Protein AF-A0A8B6HPI0-F1 (afdb_monomer)

Radius of gyration: 40.2 Å; Cα contacts (8 Å, |Δi|>4): 34; chains: 1; bounding box: 107×44×69 Å

Foldseek 3Di:
DDDDDDDDDDDDDDDDDDDPPPPPDDVDDPVPPPDPDPPDDDDPDDPPDVVVVVDPPPDVQVPHDDDDCVRDPQNVLVVCCVVNVSHDDDDLVPDPDRDDPLRVVLVVCLVPDVVSVVPVVVSVVVVVVVVVVVVD

Solvent-accessible surface area (backbone atoms only — not comparable to full-atom values): 9598 Å² total; per-residue (Å²): 134,82,90,77,88,82,89,84,82,88,78,89,82,90,80,89,78,86,76,90,76,82,74,88,73,70,101,61,65,80,87,68,80,77,84,85,76,89,85,80,69,84,74,87,71,59,96,84,45,72,67,72,80,70,56,88,74,71,57,95,61,70,94,61,74,85,75,52,71,90,75,40,90,55,42,71,30,59,71,37,49,93,79,34,70,66,43,75,79,80,52,61,87,77,40,98,63,78,73,55,71,70,56,54,53,54,49,55,47,35,75,72,36,67,68,50,52,72,41,56,76,56,54,55,55,58,53,50,58,59,56,60,66,75,75,115

Sequence (136 aa):
MKKNSSTEQEDNQDQNDSDDDSDHFSEVDESETHVGNTDTLLDHIPDDNPLCDTGLTFAPGEGQRPISLYSDPDAEYLSFPTIFCGQRRPDNKDRSVSVHYTDIVKWELRSMDRRVAQSVPNIFFQVKENSVKKHK

Mean predicted aligned error: 20.57 Å

Nearest PDB structures (foldseek):
  8iai-assembly1_7  TM=1.414E-01  e=6.567E+00  Sus scrofa

Organism: Mytilus galloprovincialis (NCBI:txid29158)

Structure (mmCIF, N/CA/C/O backbone):
data_AF-A0A8B6HPI0-F1
#
_entry.id   AF-A0A8B6HPI0-F1
#
loop_
_atom_site.group_PDB
_atom_site.id
_atom_site.type_symbol
_atom_site.label_atom_id
_atom_site.label_alt_id
_atom_site.label_comp_id
_atom_site.label_asym_id
_atom_site.label_entity_id
_atom_site.label_seq_id
_atom_site.pdbx_PDB_ins_code
_atom_site.Cartn_x
_atom_site.Cartn_y
_atom_site.Cartn_z
_atom_site.occupancy
_atom_site.B_iso_or_equiv
_atom_site.auth_seq_id
_atom_site.auth_comp_id
_atom_site.auth_asym_id
_atom_site.auth_atom_id
_atom_site.pdbx_PDB_model_num
ATOM 1 N N . MET A 1 1 ? -80.658 29.734 -28.394 1.00 36.62 1 MET A N 1
ATOM 2 C CA . MET A 1 1 ? -81.772 30.101 -27.494 1.00 36.62 1 MET A CA 1
ATOM 3 C C . MET A 1 1 ? -81.613 29.332 -26.199 1.00 36.62 1 MET A C 1
ATOM 5 O O . MET A 1 1 ? -81.469 28.126 -26.283 1.00 36.62 1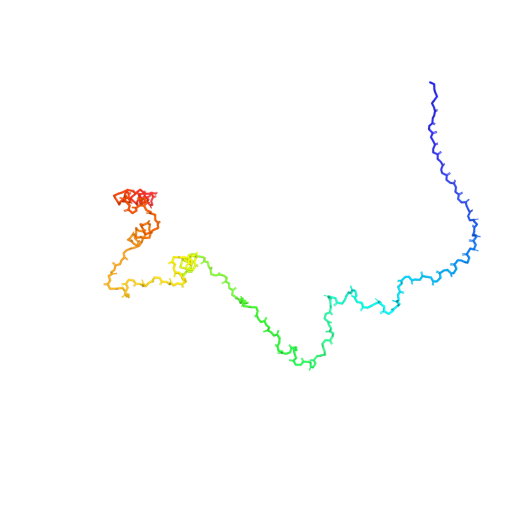 MET A O 1
ATOM 9 N N . LYS A 1 2 ? -81.712 30.062 -25.078 1.00 41.16 2 LYS A N 1
ATOM 10 C CA . LYS A 1 2 ? -82.107 29.625 -23.724 1.00 41.16 2 LYS A CA 1
ATOM 11 C C . LYS A 1 2 ? -81.111 28.705 -22.984 1.00 41.16 2 LYS A C 1
ATOM 13 O O . LYS A 1 2 ? -80.868 27.598 -23.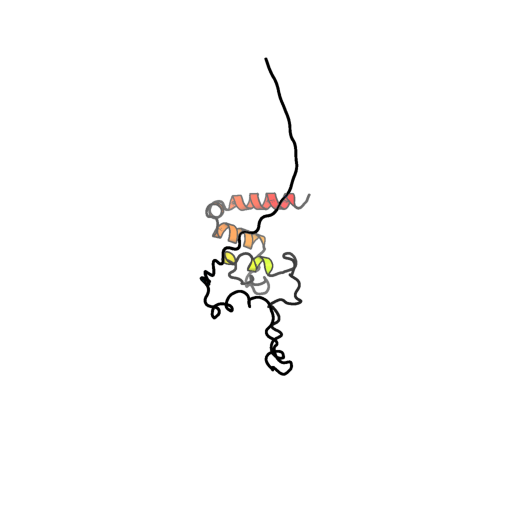427 1.00 41.16 2 LYS A O 1
ATOM 18 N N . LYS A 1 3 ? -80.365 29.234 -21.997 1.00 35.19 3 LYS A N 1
ATOM 19 C CA . LYS A 1 3 ? -80.766 29.575 -20.598 1.00 35.19 3 LYS A CA 1
ATOM 20 C C . LYS A 1 3 ? -80.954 28.281 -19.780 1.00 35.19 3 LYS A C 1
ATOM 22 O O . LYS A 1 3 ? -81.619 27.403 -20.298 1.00 35.19 3 LYS A O 1
ATOM 27 N N . ASN A 1 4 ? -80.519 28.053 -18.540 1.00 34.31 4 ASN A N 1
ATOM 28 C CA . ASN A 1 4 ? -79.965 28.796 -17.393 1.00 34.31 4 ASN A CA 1
ATOM 29 C C . ASN A 1 4 ? -79.681 27.701 -16.321 1.00 34.31 4 ASN A C 1
ATOM 31 O O . ASN A 1 4 ? -80.357 26.680 -16.353 1.00 34.31 4 ASN A O 1
ATOM 35 N N . SER A 1 5 ? -78.607 27.740 -15.528 1.00 37.78 5 SER A N 1
ATOM 36 C CA . SER A 1 5 ? -78.454 28.424 -14.223 1.00 37.78 5 SER A CA 1
ATOM 37 C C . SER A 1 5 ? -79.354 27.930 -13.080 1.00 37.78 5 SER A C 1
ATOM 39 O O . SER A 1 5 ? -80.570 27.882 -13.242 1.00 37.78 5 SER A O 1
ATOM 41 N N . SER A 1 6 ? -78.694 27.798 -11.920 1.00 44.50 6 SER A N 1
ATOM 42 C CA . SER A 1 6 ? -79.178 27.915 -10.530 1.00 44.50 6 SER A CA 1
ATOM 43 C C . SER A 1 6 ? -79.580 26.601 -9.851 1.00 44.50 6 SER A C 1
ATOM 45 O O . SER A 1 6 ? -80.389 25.863 -10.396 1.00 44.50 6 SER A O 1
ATOM 47 N N . THR A 1 7 ? -78.888 26.144 -8.797 1.00 36.66 7 THR A N 1
ATOM 48 C CA . THR A 1 7 ? -78.694 26.707 -7.430 1.00 36.66 7 THR A CA 1
ATOM 49 C C . THR A 1 7 ? -79.965 26.607 -6.588 1.00 36.66 7 THR A C 1
ATOM 51 O O . THR A 1 7 ? -81.039 26.892 -7.101 1.00 36.66 7 THR A O 1
ATOM 54 N N . GLU A 1 8 ? -79.741 26.306 -5.300 1.00 38.50 8 GLU A N 1
ATOM 55 C CA . GLU A 1 8 ? -80.587 26.476 -4.097 1.00 38.50 8 GLU A CA 1
ATOM 56 C C . GLU A 1 8 ? -80.985 25.118 -3.491 1.00 38.50 8 GLU A C 1
ATOM 58 O O . GLU A 1 8 ? -81.570 24.278 -4.164 1.00 38.50 8 GLU A O 1
ATOM 63 N N . GLN A 1 9 ? -80.351 24.709 -2.384 1.00 37.91 9 GLN A N 1
ATOM 64 C CA . GLN A 1 9 ? -80.503 25.164 -0.984 1.00 37.91 9 GLN A CA 1
ATOM 65 C C . GLN A 1 9 ? -81.737 24.564 -0.307 1.00 37.91 9 GLN A C 1
ATOM 67 O O . GLN A 1 9 ? -82.823 24.627 -0.867 1.00 37.91 9 GLN A O 1
ATOM 72 N N . GLU A 1 10 ? -81.500 24.105 0.932 1.00 37.38 10 GLU A N 1
ATOM 73 C CA . GLU A 1 10 ? -82.477 23.983 2.027 1.00 37.38 10 GLU A CA 1
ATOM 74 C C . GLU A 1 10 ? -83.528 22.868 1.864 1.00 37.38 10 GLU A C 1
ATOM 76 O O . GLU A 1 10 ? -84.021 22.587 0.784 1.00 37.38 10 GLU A O 1
ATOM 81 N N . ASP A 1 11 ? -83.980 22.157 2.886 1.00 34.38 11 ASP A N 1
ATOM 82 C CA . ASP A 1 11 ? -83.612 21.986 4.288 1.00 34.38 11 ASP A CA 1
ATOM 83 C C . ASP A 1 11 ? -84.530 20.846 4.782 1.00 34.38 11 ASP A C 1
ATOM 85 O O . ASP A 1 11 ? -85.624 20.673 4.250 1.00 34.38 11 ASP A O 1
ATOM 89 N N . ASN A 1 12 ? -84.110 20.138 5.831 1.00 38.06 12 ASN A N 1
ATOM 90 C CA . ASN A 1 12 ? -84.973 19.634 6.911 1.00 38.06 12 ASN A CA 1
ATOM 91 C C . ASN A 1 12 ? -86.224 18.782 6.577 1.00 38.06 12 ASN A C 1
ATOM 93 O O . ASN A 1 12 ? -87.242 19.290 6.124 1.00 38.06 12 ASN A O 1
ATOM 97 N N . GLN A 1 13 ? -86.257 17.520 7.021 1.00 40.25 13 GLN A N 1
ATOM 98 C CA . GLN A 1 13 ? -86.667 17.148 8.393 1.00 40.25 13 GLN A CA 1
ATOM 99 C C . GLN A 1 13 ? -86.978 15.6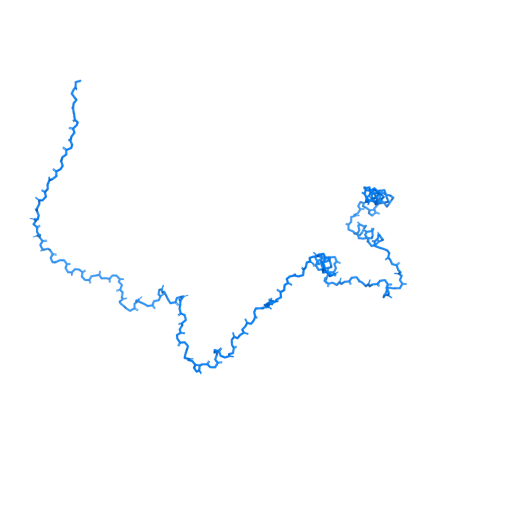44 8.506 1.00 40.25 13 GLN A C 1
ATOM 101 O O . GLN A 1 13 ? -87.782 15.106 7.751 1.00 40.25 13 GLN A O 1
ATOM 106 N N . ASP A 1 14 ? 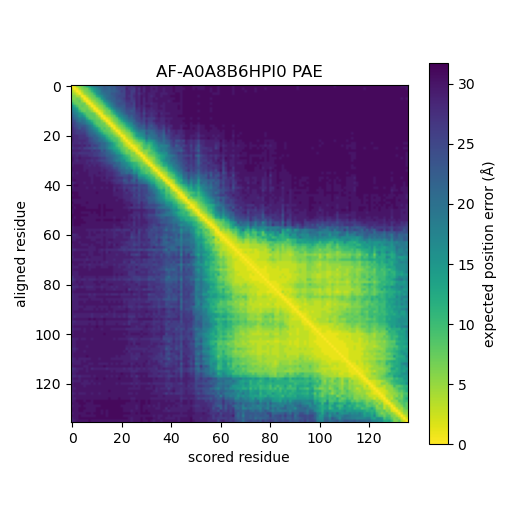-86.310 15.027 9.486 1.00 47.00 14 ASP A N 1
ATOM 107 C CA . ASP A 1 14 ? -86.637 13.824 10.265 1.00 47.00 14 ASP A CA 1
ATOM 108 C C . ASP A 1 14 ? -87.904 13.043 9.911 1.00 47.00 14 ASP A C 1
ATOM 110 O O . ASP A 1 14 ? -89.000 13.567 10.100 1.00 47.00 14 ASP A O 1
ATOM 114 N N . GLN A 1 15 ? -87.744 11.735 9.658 1.00 47.66 15 GLN A N 1
ATOM 115 C CA . GLN A 1 15 ? -88.494 10.694 10.376 1.00 47.66 15 GLN A CA 1
ATOM 116 C C . GLN A 1 15 ? -87.600 9.464 10.596 1.00 47.66 15 GLN A C 1
ATOM 118 O O . GLN A 1 15 ? -87.117 8.851 9.648 1.00 47.66 15 GLN A O 1
ATOM 123 N N . ASN A 1 16 ? -87.378 9.146 11.874 1.00 47.00 16 ASN A N 1
ATOM 124 C CA . ASN A 1 16 ? -86.820 7.884 12.346 1.00 47.00 16 ASN A CA 1
ATOM 125 C C . ASN A 1 16 ? -87.757 6.737 11.952 1.00 47.00 16 ASN A C 1
ATOM 127 O O . ASN A 1 16 ? -88.866 6.673 12.484 1.00 47.00 16 ASN A O 1
ATOM 131 N N . ASP A 1 17 ? -87.283 5.823 11.111 1.00 47.88 17 ASP A N 1
ATOM 132 C CA . ASP A 1 17 ? -87.771 4.447 11.109 1.00 47.88 17 ASP A CA 1
ATOM 133 C C . ASP A 1 17 ? -86.759 3.608 11.890 1.00 47.88 17 ASP A C 1
ATOM 135 O O . ASP A 1 17 ? -85.572 3.525 11.573 1.00 47.88 17 ASP A O 1
ATOM 139 N N . SER A 1 18 ? -87.242 3.098 13.013 1.00 56.91 18 SER A N 1
ATOM 140 C CA . SER A 1 18 ? -86.560 2.171 13.893 1.00 56.91 18 SER A CA 1
ATOM 141 C C . SER A 1 18 ? -86.596 0.779 13.270 1.00 56.91 18 SER A C 1
ATOM 143 O O . SER A 1 18 ? -87.581 0.065 13.455 1.00 56.91 18 SER A O 1
ATOM 145 N N . ASP A 1 19 ? -85.521 0.405 12.585 1.00 51.94 19 ASP A N 1
ATOM 146 C CA . ASP A 1 19 ? -85.264 -0.980 12.203 1.00 51.94 19 ASP A CA 1
ATOM 147 C C . ASP A 1 19 ? -84.286 -1.599 13.210 1.00 51.94 19 ASP A C 1
ATOM 149 O O . ASP A 1 19 ? -83.096 -1.281 13.271 1.00 51.94 19 ASP A O 1
ATOM 153 N N . ASP A 1 20 ? -84.860 -2.441 14.067 1.00 60.88 20 ASP A N 1
ATOM 154 C CA . ASP A 1 20 ? -84.192 -3.360 14.984 1.00 60.88 20 ASP A CA 1
ATOM 155 C C . ASP A 1 20 ? -83.532 -4.481 14.169 1.00 60.88 20 ASP A C 1
ATOM 157 O O . ASP A 1 20 ? -84.063 -5.583 14.056 1.00 60.88 20 ASP A O 1
ATOM 161 N N . ASP A 1 21 ? -82.392 -4.171 13.549 1.00 56.00 21 ASP A N 1
ATOM 162 C CA . ASP A 1 21 ? -81.535 -5.152 12.879 1.00 56.00 21 ASP A CA 1
ATOM 163 C C . ASP A 1 21 ? -80.441 -5.589 13.862 1.00 56.00 21 ASP A C 1
ATOM 165 O O . ASP A 1 21 ? -79.297 -5.122 13.857 1.00 56.00 21 ASP A O 1
ATOM 169 N N . SER A 1 22 ? -80.824 -6.464 14.794 1.00 62.47 22 SER A N 1
ATOM 170 C CA . SER A 1 22 ? -79.906 -7.091 15.743 1.00 62.47 22 SER A CA 1
ATOM 171 C C . SER A 1 22 ? -79.107 -8.220 15.080 1.00 62.47 22 SER A C 1
ATOM 173 O O . SER A 1 22 ? -79.158 -9.372 15.517 1.00 62.47 22 SER A O 1
ATOM 175 N N . ASP A 1 23 ? -78.329 -7.903 14.051 1.00 63.47 23 ASP A N 1
ATOM 176 C CA . ASP A 1 23 ? -77.327 -8.825 13.526 1.00 63.47 23 ASP A CA 1
ATOM 177 C C . ASP A 1 23 ? -76.046 -8.673 14.353 1.00 63.47 23 ASP A C 1
ATOM 179 O O . ASP A 1 23 ? -75.093 -7.978 14.000 1.00 63.47 23 ASP A O 1
ATOM 183 N N . HIS A 1 24 ? -76.043 -9.341 15.512 1.00 64.81 24 HIS A N 1
ATOM 184 C CA . HIS A 1 24 ? -74.876 -9.566 16.371 1.00 64.81 24 HIS A CA 1
ATOM 185 C C . HIS A 1 24 ? -73.892 -10.537 15.692 1.00 64.81 24 HIS A C 1
ATOM 187 O O . HIS A 1 24 ? -73.606 -11.629 16.181 1.00 64.81 24 HIS A O 1
ATOM 193 N N . PHE A 1 25 ? -73.409 -10.153 14.514 1.00 63.31 25 PHE A N 1
ATOM 194 C CA . PHE A 1 25 ? -72.348 -10.829 13.789 1.00 63.31 25 PHE A CA 1
ATOM 195 C C . PHE A 1 25 ? -71.109 -9.935 13.812 1.00 63.31 25 PHE A C 1
ATOM 197 O O . PHE A 1 25 ? -70.930 -9.066 12.960 1.00 63.31 25 PHE A O 1
ATOM 204 N N . SER A 1 26 ? -70.245 -10.129 14.807 1.00 62.34 26 SER A N 1
ATOM 205 C CA . SER A 1 26 ? -68.866 -9.649 14.742 1.00 62.34 26 SER A CA 1
ATOM 206 C C . SER A 1 26 ? -67.989 -10.792 14.241 1.00 62.34 26 SER A C 1
ATOM 208 O O . SER A 1 26 ? -67.892 -11.828 14.890 1.00 62.34 26 SER A O 1
ATOM 210 N N . GLU A 1 27 ? -67.319 -10.599 13.103 1.00 64.56 27 GLU A N 1
ATOM 211 C CA . GLU A 1 27 ? -66.369 -11.547 12.480 1.00 64.56 27 GLU A CA 1
ATOM 212 C C . GLU A 1 27 ? -65.114 -11.820 13.346 1.00 64.56 27 GLU A C 1
ATOM 214 O O . GLU A 1 27 ? -64.170 -12.475 12.918 1.00 64.56 27 GLU A O 1
ATOM 219 N N . VAL A 1 28 ? -65.086 -11.323 14.580 1.00 63.97 28 VAL A N 1
ATOM 220 C CA . VAL A 1 28 ? -63.916 -11.288 15.451 1.00 63.97 28 VAL A CA 1
ATOM 221 C C . VAL A 1 28 ? -64.269 -11.994 16.753 1.00 63.97 28 VAL A C 1
ATOM 223 O O . VAL A 1 28 ? -65.176 -11.559 17.463 1.00 63.97 28 VAL A O 1
ATOM 226 N N . ASP A 1 29 ? -63.569 -13.085 17.056 1.00 62.75 29 ASP A N 1
ATOM 227 C CA . ASP A 1 29 ? -63.612 -13.684 18.387 1.00 62.75 29 ASP A CA 1
ATOM 228 C C . ASP A 1 29 ? -62.916 -12.724 19.362 1.00 62.75 29 ASP A C 1
ATOM 230 O O . ASP A 1 29 ? -61.784 -12.297 19.126 1.00 62.75 29 ASP A O 1
ATOM 234 N N . GLU A 1 30 ? -63.574 -12.356 20.463 1.00 59.06 30 GLU A N 1
ATOM 235 C CA . GLU A 1 30 ? -63.030 -11.403 21.444 1.00 59.06 30 GLU A CA 1
ATOM 236 C C . GLU A 1 30 ? -61.721 -11.911 22.082 1.00 59.06 30 GLU A C 1
ATOM 238 O O . GLU A 1 30 ? -60.947 -11.125 22.635 1.00 59.06 30 GLU A O 1
ATOM 243 N N . SER A 1 31 ? -61.429 -13.212 21.948 1.00 58.59 31 SER A N 1
ATOM 244 C CA . SER A 1 31 ? -60.166 -13.830 22.362 1.00 58.59 31 SER A CA 1
ATOM 245 C C . SER A 1 31 ? -58.958 -13.455 21.481 1.00 58.59 31 SER A C 1
ATOM 247 O O . SER A 1 31 ? -57.820 -13.557 21.941 1.00 58.59 31 SER A O 1
ATOM 249 N N . GLU A 1 32 ? -59.175 -12.943 20.262 1.00 56.75 32 GLU A N 1
ATOM 250 C CA . GLU A 1 32 ? -58.112 -12.491 19.347 1.00 56.75 32 GLU A CA 1
ATOM 251 C C . GLU A 1 32 ? -57.730 -11.010 19.525 1.00 56.75 32 GLU A C 1
ATOM 253 O O . GLU A 1 32 ? -56.936 -10.457 18.762 1.00 56.75 32 GLU A O 1
ATOM 258 N N . THR A 1 33 ? -58.217 -10.341 20.573 1.00 57.28 33 THR A N 1
ATOM 259 C CA . THR A 1 33 ? -57.893 -8.927 20.848 1.00 57.28 33 THR A CA 1
ATOM 260 C C . THR A 1 33 ? -56.487 -8.681 21.414 1.00 57.28 33 THR A C 1
ATOM 262 O O . THR A 1 33 ? -56.208 -7.590 21.918 1.00 57.28 33 THR A O 1
ATOM 265 N N . HIS A 1 34 ? -55.550 -9.632 21.320 1.00 58.47 34 HIS A N 1
ATOM 266 C CA . HIS A 1 34 ? -54.231 -9.429 21.923 1.00 58.47 34 HIS A CA 1
ATOM 267 C C . HIS A 1 34 ? -53.036 -10.053 21.200 1.00 58.47 34 HIS A C 1
ATOM 269 O O . HIS A 1 34 ? -52.246 -10.770 21.807 1.00 58.47 34 HIS A O 1
ATOM 275 N N . VAL A 1 35 ? -52.842 -9.752 19.913 1.00 59.84 35 VAL A N 1
ATOM 276 C CA . VAL A 1 35 ? -51.560 -10.091 19.251 1.00 59.84 35 VAL A CA 1
ATOM 277 C C . VAL A 1 35 ? -51.048 -8.991 18.308 1.00 59.84 35 VAL A C 1
ATOM 279 O O . VAL A 1 35 ? -50.255 -9.247 17.408 1.00 59.84 35 VAL A O 1
ATOM 282 N N . GLY A 1 36 ? -51.511 -7.749 18.475 1.00 56.75 36 GLY A N 1
ATOM 283 C CA . GLY A 1 36 ? -51.379 -6.738 17.419 1.00 56.75 36 GLY A CA 1
ATOM 284 C C . GLY A 1 36 ? -50.407 -5.577 17.628 1.00 56.75 36 GLY A C 1
ATOM 285 O O . GLY A 1 36 ? -50.112 -4.904 16.644 1.00 56.75 36 GLY A O 1
ATOM 286 N N . ASN A 1 37 ? -49.951 -5.260 18.850 1.00 57.47 37 ASN A N 1
ATOM 287 C CA . ASN A 1 37 ? -49.180 -4.019 19.061 1.00 57.47 37 ASN A CA 1
ATOM 288 C C . ASN A 1 37 ? -48.290 -3.940 20.319 1.00 57.47 37 ASN A C 1
ATOM 290 O O . ASN A 1 37 ? -47.989 -2.839 20.776 1.00 57.47 37 ASN A O 1
ATOM 294 N N . THR A 1 38 ? -47.788 -5.050 20.858 1.00 52.34 38 TH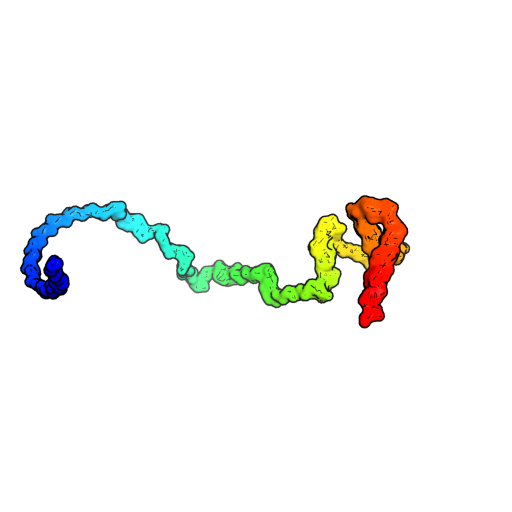R A N 1
ATOM 295 C CA . THR A 1 38 ? -46.812 -5.009 21.968 1.00 52.34 38 THR A CA 1
ATOM 296 C C . THR A 1 38 ? -45.365 -4.846 21.485 1.00 52.34 38 THR A C 1
ATOM 298 O O . THR A 1 38 ? -44.458 -5.410 22.086 1.00 52.34 38 THR A O 1
ATOM 301 N N . ASP A 1 39 ? -45.118 -4.124 20.388 1.00 58.16 39 ASP A N 1
ATOM 302 C CA . ASP A 1 39 ? -43.769 -4.055 19.793 1.00 58.16 39 ASP A CA 1
ATOM 303 C C . ASP A 1 39 ? -42.966 -2.810 20.208 1.00 58.16 39 ASP A C 1
ATOM 305 O O . ASP A 1 39 ? -41.838 -2.614 19.766 1.00 58.16 39 ASP A O 1
ATOM 309 N N . THR A 1 40 ? -43.501 -1.943 21.078 1.00 61.03 40 THR A N 1
ATOM 310 C CA . THR A 1 40 ? -42.766 -0.736 21.498 1.00 61.03 40 THR A CA 1
ATOM 311 C C . THR A 1 40 ? -43.098 -0.232 22.898 1.00 61.03 40 THR A C 1
ATOM 313 O O . THR A 1 40 ? -43.404 0.946 23.023 1.00 61.03 40 THR A O 1
ATOM 316 N N . LEU A 1 41 ? -43.035 -1.027 23.964 1.00 56.88 41 LEU A N 1
ATOM 317 C CA . LEU A 1 41 ? -42.891 -0.450 25.311 1.00 56.88 41 LEU A CA 1
ATOM 318 C C . LEU A 1 41 ? -42.419 -1.526 26.282 1.00 56.88 41 LEU A C 1
ATOM 320 O O . LEU A 1 41 ? -43.162 -2.445 26.595 1.00 56.88 41 LEU A O 1
ATOM 324 N N . LEU A 1 42 ? -41.159 -1.379 26.697 1.00 59.56 42 LEU A N 1
ATOM 325 C CA . LEU A 1 42 ? -40.586 -1.822 27.967 1.00 59.56 42 LEU A CA 1
ATOM 326 C C . LEU A 1 42 ? -41.622 -2.479 28.888 1.00 59.56 42 LEU A C 1
ATOM 328 O O . LEU A 1 42 ? -42.347 -1.775 29.595 1.00 59.56 42 LEU A O 1
ATOM 332 N N . ASP A 1 43 ? -41.661 -3.814 28.901 1.00 55.47 43 ASP A N 1
ATOM 333 C CA . ASP A 1 43 ? -42.264 -4.529 30.020 1.00 55.47 43 ASP A CA 1
ATOM 334 C C . ASP A 1 43 ? -41.665 -3.940 31.298 1.00 55.47 43 ASP A C 1
ATOM 336 O O . ASP A 1 43 ? -40.457 -3.702 31.372 1.00 55.47 43 ASP A O 1
ATOM 340 N N . HIS A 1 44 ? -42.514 -3.638 32.276 1.00 59.38 44 HIS A N 1
ATOM 341 C CA . HIS A 1 44 ? -42.100 -3.131 33.576 1.00 59.38 44 HIS A CA 1
ATOM 342 C C . HIS A 1 44 ? -41.210 -4.174 34.261 1.00 59.38 44 HIS A C 1
ATOM 344 O O . HIS A 1 44 ? -41.685 -5.030 35.006 1.00 59.38 44 HIS A O 1
ATOM 350 N N . ILE A 1 45 ? -39.911 -4.118 33.975 1.00 59.84 45 ILE A N 1
ATOM 351 C CA . ILE A 1 45 ? -38.893 -4.907 34.649 1.00 59.84 45 ILE A CA 1
ATOM 352 C C . ILE A 1 45 ? -38.878 -4.406 36.098 1.00 59.84 45 ILE A C 1
ATOM 354 O O . ILE A 1 45 ? -38.644 -3.216 36.309 1.00 59.84 45 ILE A O 1
ATOM 358 N N . PRO A 1 46 ? -39.159 -5.263 37.094 1.00 61.66 46 PRO A N 1
ATOM 359 C CA . PRO A 1 46 ? -39.069 -4.876 38.494 1.00 61.66 46 PRO A CA 1
ATOM 360 C C . PRO A 1 46 ? -37.669 -4.332 38.798 1.00 61.66 46 PRO A C 1
ATOM 362 O O . PRO A 1 46 ? -36.685 -4.918 38.340 1.00 61.66 46 PRO A O 1
ATOM 365 N N . ASP A 1 47 ? -37.582 -3.265 39.597 1.00 57.84 47 ASP A N 1
ATOM 366 C CA . ASP A 1 47 ? -36.318 -2.611 39.987 1.00 57.84 47 ASP A CA 1
ATOM 367 C C . ASP A 1 47 ? -35.303 -3.580 40.641 1.00 57.84 47 ASP A C 1
ATOM 369 O O . ASP A 1 47 ? -34.107 -3.307 40.664 1.00 57.84 47 ASP A O 1
ATOM 373 N N . ASP A 1 48 ? -35.762 -4.748 41.107 1.00 58.81 48 ASP A N 1
ATOM 374 C CA . ASP A 1 48 ? -34.955 -5.797 41.743 1.00 58.81 48 ASP A CA 1
ATOM 375 C C . ASP A 1 48 ? -34.472 -6.898 40.773 1.00 58.81 48 ASP A C 1
ATOM 377 O O . ASP A 1 48 ? -33.969 -7.940 41.205 1.00 58.81 48 ASP A O 1
ATOM 381 N N . ASN A 1 49 ? -34.645 -6.731 39.456 1.00 54.75 49 ASN A N 1
ATOM 382 C CA . ASN A 1 49 ? -34.191 -7.723 38.484 1.00 54.75 49 ASN A CA 1
ATOM 383 C C . ASN A 1 49 ? -32.666 -7.611 38.254 1.00 54.75 49 ASN A C 1
ATOM 385 O O . ASN A 1 49 ? -32.218 -6.637 37.642 1.00 54.75 49 ASN A O 1
ATOM 389 N N . PRO A 1 50 ? -31.848 -8.624 38.610 1.00 54.69 50 PRO A N 1
ATOM 390 C CA . PRO A 1 50 ? -30.390 -8.599 38.413 1.00 54.69 50 PRO A CA 1
ATOM 391 C C . PRO A 1 50 ? -29.961 -8.572 36.932 1.00 54.69 50 PRO A C 1
ATOM 393 O O . PRO A 1 50 ? -28.773 -8.452 36.627 1.00 54.69 50 PRO A O 1
ATOM 396 N N . LEU A 1 51 ? -30.910 -8.674 35.993 1.00 52.66 51 LEU A N 1
ATOM 397 C CA . LEU A 1 51 ? -30.673 -8.463 34.564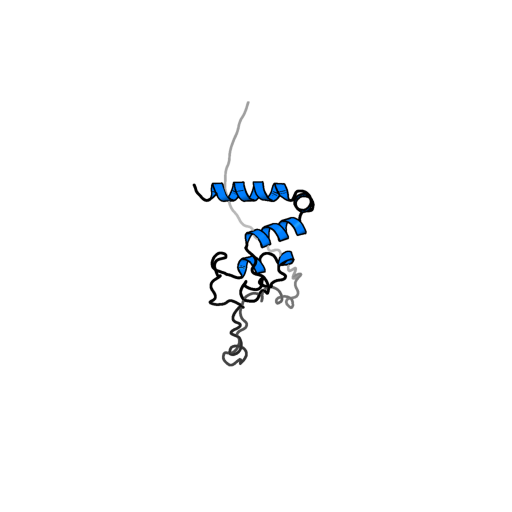 1.00 52.66 51 LEU A CA 1
ATOM 398 C C . LEU A 1 51 ? -30.501 -6.973 34.201 1.00 52.66 51 LEU A C 1
ATOM 400 O O . LEU A 1 51 ? -29.814 -6.660 33.233 1.00 52.66 51 LEU A O 1
ATOM 404 N N . CYS A 1 52 ? -31.090 -6.057 34.982 1.00 53.12 52 CYS A N 1
ATOM 405 C CA . CYS A 1 52 ? -30.943 -4.608 34.789 1.00 53.12 52 CYS A CA 1
ATOM 406 C C . CYS A 1 52 ? -29.526 -4.135 35.176 1.00 53.12 52 CYS A C 1
ATOM 408 O O . CYS A 1 52 ? -28.930 -3.309 34.489 1.00 53.12 52 CYS A O 1
ATOM 410 N N . ASP A 1 53 ? -28.936 -4.763 36.200 1.00 52.81 53 ASP A N 1
ATOM 411 C CA . ASP A 1 53 ? -27.557 -4.512 36.648 1.00 52.81 53 ASP A CA 1
ATOM 412 C C . ASP A 1 53 ? -26.479 -5.147 35.748 1.00 52.81 53 ASP A C 1
ATOM 414 O O . ASP A 1 53 ? -25.291 -4.853 35.890 1.00 52.81 53 ASP A O 1
ATOM 418 N N . THR A 1 54 ? -26.853 -6.021 34.808 1.00 59.03 54 THR A N 1
ATOM 419 C CA . THR A 1 54 ? -25.903 -6.802 33.988 1.00 59.03 54 THR A CA 1
ATOM 420 C C . THR A 1 54 ? -25.890 -6.421 32.506 1.00 59.03 54 THR A C 1
ATOM 422 O O . THR A 1 54 ? -25.363 -7.160 31.675 1.00 59.03 54 THR A O 1
ATOM 425 N N . GLY A 1 55 ? -26.414 -5.244 32.161 1.00 57.06 55 GLY A N 1
ATOM 426 C CA . GLY A 1 55 ? -26.720 -4.897 30.775 1.00 57.06 55 GLY A CA 1
ATOM 427 C C . GLY A 1 55 ? -26.048 -3.660 30.190 1.00 57.06 55 GLY A C 1
ATOM 428 O O . GLY A 1 55 ? -26.563 -3.162 29.195 1.00 57.06 55 GLY A O 1
ATOM 429 N N . LEU A 1 56 ? -24.935 -3.136 30.725 1.00 60.41 56 LEU A N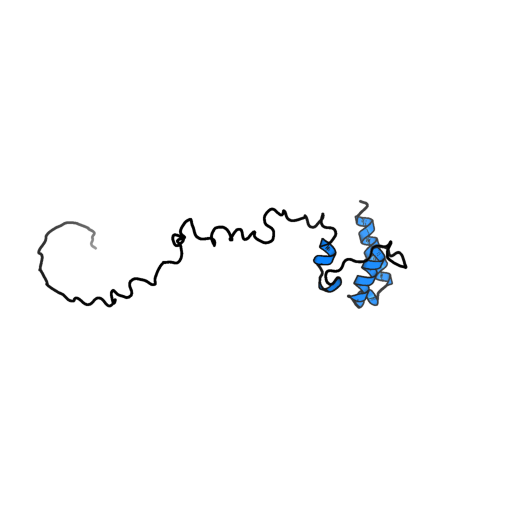 1
ATOM 430 C CA . LEU A 1 56 ? -24.155 -2.147 29.961 1.00 60.41 56 LEU A CA 1
ATOM 431 C C . LEU A 1 56 ? -23.382 -2.863 28.842 1.00 60.41 56 LEU A C 1
ATOM 433 O O . LEU A 1 56 ? -22.179 -3.116 28.921 1.00 60.41 56 LEU A O 1
ATOM 437 N N . THR A 1 57 ? -24.098 -3.233 27.783 1.00 66.19 57 THR A N 1
ATOM 438 C CA . THR A 1 57 ? -23.491 -3.683 26.535 1.00 66.19 57 THR A CA 1
ATOM 439 C C . THR A 1 57 ? -22.967 -2.453 25.806 1.00 66.19 57 THR A C 1
ATOM 441 O O . THR A 1 57 ? -23.665 -1.859 24.987 1.00 66.19 57 THR A O 1
ATOM 444 N N . PHE A 1 58 ? -21.743 -2.043 26.135 1.00 66.38 58 PHE A N 1
ATOM 445 C CA . PHE A 1 58 ? -21.017 -1.049 25.351 1.00 66.38 58 PHE A CA 1
ATOM 446 C C . PHE A 1 58 ? -20.923 -1.539 23.905 1.00 66.38 58 PHE A C 1
ATOM 448 O O . PHE A 1 58 ? -20.472 -2.662 23.646 1.00 66.38 58 PHE A O 1
ATOM 455 N N . ALA A 1 59 ? -21.342 -0.705 22.954 1.00 75.25 59 ALA A N 1
ATOM 456 C CA . ALA A 1 59 ? -21.149 -1.022 21.548 1.00 75.25 59 ALA A CA 1
ATOM 457 C C . ALA A 1 59 ? -19.636 -1.097 21.259 1.00 75.25 59 ALA A C 1
ATOM 459 O O . ALA A 1 59 ? -18.883 -0.249 21.755 1.00 75.25 59 ALA A O 1
ATOM 460 N N . PRO A 1 60 ? -19.153 -2.067 20.459 1.00 68.69 60 PRO A N 1
ATOM 461 C CA . PRO A 1 60 ? -17.757 -2.101 20.039 1.00 68.69 60 PRO A CA 1
ATOM 462 C C . PRO A 1 60 ? -17.394 -0.776 19.347 1.00 68.69 60 PRO A C 1
ATOM 464 O O . PRO A 1 60 ? -17.828 -0.519 18.227 1.00 68.69 60 PRO A O 1
ATOM 467 N N . GLY A 1 61 ? -16.641 0.088 20.038 1.00 74.19 61 GLY A N 1
ATOM 468 C CA . GLY A 1 61 ? -16.271 1.427 19.560 1.00 74.19 61 GLY A CA 1
ATOM 469 C C . GLY A 1 61 ? -16.906 2.613 20.300 1.00 74.19 61 GLY A C 1
ATOM 470 O O . GLY A 1 61 ? -16.644 3.754 19.921 1.00 74.19 61 GLY A O 1
ATOM 471 N N . GLU A 1 62 ? -17.695 2.398 21.357 1.00 84.75 62 GLU A N 1
ATOM 472 C CA . GLU A 1 62 ? -18.223 3.500 22.173 1.00 84.75 62 GLU A CA 1
ATOM 473 C C . GLU A 1 62 ? -17.090 4.370 22.749 1.00 84.75 62 GLU A C 1
ATOM 475 O O . GLU A 1 62 ? -16.090 3.875 23.272 1.00 84.75 62 GLU A O 1
ATOM 480 N N . GLY A 1 63 ? -17.216 5.691 22.599 1.00 82.94 63 GLY A N 1
ATOM 481 C CA . GLY A 1 63 ? -16.209 6.661 23.043 1.00 82.94 63 GLY A CA 1
ATOM 482 C C . GLY A 1 63 ? -14.954 6.751 22.165 1.00 82.94 63 GLY A C 1
ATOM 483 O O . GLY A 1 63 ? -14.112 7.620 22.403 1.00 82.94 63 GLY A O 1
ATOM 484 N N . GLN A 1 64 ? -14.820 5.918 21.130 1.00 84.31 64 GLN A N 1
ATOM 485 C CA . GLN A 1 64 ? -13.695 5.990 20.201 1.00 84.31 64 GLN A CA 1
ATOM 486 C C . GLN A 1 64 ? -13.982 6.983 19.072 1.00 84.31 64 GLN A C 1
ATOM 488 O O . GLN A 1 64 ? -15.084 7.049 18.528 1.00 84.31 64 GLN A O 1
ATOM 493 N N . ARG A 1 65 ? -12.971 7.775 18.703 1.00 85.56 65 ARG A N 1
ATOM 494 C CA . ARG A 1 65 ? -13.027 8.653 17.528 1.00 85.56 65 ARG A CA 1
ATOM 495 C C . ARG A 1 65 ? -12.280 7.987 16.375 1.00 85.56 65 ARG A C 1
ATOM 497 O O . ARG A 1 65 ? -11.161 7.529 16.606 1.00 85.56 65 ARG A O 1
ATOM 504 N N . PRO A 1 66 ? -12.846 7.963 15.156 1.00 85.06 66 PRO A N 1
ATOM 505 C CA . PRO A 1 66 ? -12.146 7.437 13.994 1.00 85.06 66 PRO A CA 1
ATOM 506 C C . PRO A 1 66 ? -10.797 8.130 13.815 1.00 85.06 66 PRO A C 1
ATOM 508 O O . PRO A 1 66 ? -10.700 9.359 13.898 1.00 85.06 66 PRO A O 1
ATOM 511 N N . ILE A 1 67 ? -9.758 7.340 13.566 1.00 87.69 67 ILE A N 1
ATOM 512 C CA . ILE A 1 67 ? -8.448 7.869 13.196 1.00 87.69 67 ILE A CA 1
ATOM 513 C C . ILE A 1 67 ? -8.549 8.363 11.748 1.00 87.69 67 ILE A C 1
ATOM 515 O O . ILE A 1 67 ? -9.192 7.741 10.903 1.00 87.69 67 ILE A O 1
ATOM 519 N N . SER A 1 68 ? -7.946 9.515 11.459 1.00 89.56 68 SER A N 1
ATOM 520 C CA . SER A 1 68 ? -7.854 10.011 10.084 1.00 89.56 68 SER A CA 1
ATOM 521 C C . SER A 1 68 ? -7.030 9.050 9.229 1.00 89.56 68 SER A C 1
ATOM 523 O O . SER A 1 68 ? -5.962 8.613 9.656 1.00 89.56 68 SER A O 1
ATOM 525 N N . LEU A 1 69 ? -7.461 8.810 7.989 1.00 88.56 69 LEU A N 1
ATOM 526 C CA . LEU A 1 69 ? -6.763 7.938 7.036 1.00 88.56 69 LEU A CA 1
ATOM 527 C C . LEU A 1 69 ? -5.293 8.343 6.814 1.00 88.56 69 LEU A C 1
ATOM 529 O O . LEU A 1 69 ? -4.447 7.496 6.566 1.00 88.56 69 LEU A O 1
ATOM 533 N N . TYR A 1 70 ? -4.980 9.638 6.917 1.00 88.44 70 TYR A N 1
ATOM 534 C CA . TYR A 1 70 ? -3.615 10.157 6.753 1.00 88.44 70 TYR A CA 1
ATOM 535 C C . TYR A 1 70 ? -2.764 10.072 8.024 1.00 88.44 70 TYR A C 1
ATOM 537 O O . TYR A 1 70 ? -1.554 10.280 7.970 1.00 88.44 70 TYR A O 1
ATOM 545 N N . SER A 1 71 ? -3.400 9.855 9.174 1.00 90.81 71 SER A N 1
ATOM 546 C CA . SER A 1 71 ? -2.741 9.761 10.479 1.00 90.81 71 SER A CA 1
ATOM 547 C C . SER A 1 71 ? -2.537 8.317 10.921 1.00 90.81 71 SER A C 1
ATOM 549 O O . SER A 1 71 ? -1.698 8.065 11.781 1.00 90.81 71 SER A O 1
ATOM 551 N N . ASP A 1 72 ? -3.298 7.388 10.349 1.00 90.75 72 ASP A N 1
ATOM 552 C CA . ASP A 1 72 ? -3.162 5.963 10.597 1.00 90.75 72 ASP A CA 1
ATOM 553 C C . ASP A 1 72 ? -1.981 5.388 9.781 1.00 90.75 72 ASP A C 1
ATOM 555 O O . ASP A 1 72 ? -2.020 5.403 8.547 1.00 90.75 72 ASP A O 1
ATOM 559 N N . PRO A 1 73 ? -0.913 4.889 10.434 1.00 87.75 73 PRO A N 1
ATOM 560 C CA . PRO A 1 73 ? 0.237 4.306 9.744 1.00 87.75 73 PRO A CA 1
ATOM 561 C C . PRO A 1 73 ? -0.089 2.985 9.034 1.00 87.75 73 PRO A C 1
ATOM 563 O O . PRO A 1 73 ? 0.635 2.592 8.117 1.00 87.75 73 PRO A O 1
ATOM 566 N N . ASP A 1 74 ? -1.154 2.302 9.454 1.00 89.81 74 ASP A N 1
ATOM 567 C CA . ASP A 1 74 ? -1.539 0.993 8.942 1.00 89.81 74 ASP A CA 1
ATOM 568 C C . ASP A 1 74 ? -2.657 1.090 7.886 1.00 89.81 74 ASP A C 1
ATOM 570 O O . ASP A 1 74 ? -2.946 0.105 7.201 1.00 89.81 74 ASP A O 1
ATOM 574 N N . ALA A 1 75 ? -3.218 2.287 7.669 1.00 91.12 75 ALA A N 1
ATOM 575 C CA . ALA A 1 75 ? -4.298 2.543 6.717 1.00 91.12 75 ALA A CA 1
ATOM 576 C C . ALA A 1 75 ? -4.015 2.000 5.310 1.00 91.12 75 ALA A C 1
ATOM 578 O O . ALA A 1 75 ? -4.889 1.375 4.710 1.00 91.12 75 ALA A O 1
ATOM 579 N N . GLU A 1 76 ? -2.804 2.194 4.779 1.00 88.69 76 GLU A N 1
ATOM 580 C CA . GLU A 1 76 ? -2.414 1.662 3.464 1.00 88.69 76 GLU A CA 1
ATOM 581 C C . GLU A 1 76 ? -2.511 0.129 3.433 1.00 88.69 76 GLU A C 1
ATOM 583 O O . GLU A 1 76 ? -3.122 -0.448 2.534 1.00 88.69 76 GLU A O 1
ATOM 588 N N . TYR A 1 77 ? -1.957 -0.537 4.443 1.00 90.56 77 TYR A N 1
ATOM 589 C CA . TYR A 1 77 ? -1.865 -1.996 4.492 1.00 90.56 77 TYR A CA 1
ATOM 590 C C . TYR A 1 77 ? -3.226 -2.656 4.724 1.00 90.56 77 TYR A C 1
ATOM 592 O O . TYR A 1 77 ? -3.498 -3.729 4.183 1.00 90.56 77 TYR A O 1
ATOM 600 N N . LEU A 1 78 ? -4.103 -1.998 5.482 1.00 89.25 78 LEU A N 1
ATOM 601 C CA . LEU A 1 78 ? -5.471 -2.453 5.720 1.00 89.25 78 LEU A CA 1
ATOM 602 C C . LEU A 1 78 ? -6.395 -2.189 4.519 1.00 89.25 78 LEU A C 1
ATOM 604 O O . LEU A 1 78 ? -7.317 -2.966 4.279 1.00 89.25 78 LEU A O 1
ATOM 608 N N . SER A 1 79 ? -6.129 -1.142 3.728 1.00 91.06 79 SER A N 1
ATOM 609 C CA . SER A 1 79 ? -6.955 -0.767 2.566 1.00 91.06 79 SER A CA 1
ATOM 610 C C . SER A 1 79 ? -6.833 -1.728 1.382 1.00 91.06 79 SER A C 1
ATOM 612 O O . SER A 1 79 ? -7.753 -1.807 0.567 1.00 91.06 79 SER A O 1
ATOM 614 N N . PHE A 1 80 ? -5.731 -2.481 1.277 1.00 89.81 80 PHE A N 1
ATOM 615 C CA . PHE A 1 80 ? -5.505 -3.425 0.175 1.00 89.81 80 PHE A CA 1
ATOM 616 C C . PHE A 1 80 ? -5.285 -4.866 0.674 1.00 89.81 80 PHE A C 1
ATOM 618 O O . PHE A 1 80 ? -4.163 -5.385 0.610 1.00 89.81 80 PHE A O 1
ATOM 625 N N . PRO A 1 81 ? -6.353 -5.566 1.113 1.00 88.69 81 PRO A N 1
ATOM 626 C CA . PRO A 1 81 ? -6.258 -6.929 1.642 1.00 88.69 81 PRO A CA 1
ATOM 627 C C . PRO A 1 81 ? -5.660 -7.932 0.654 1.00 88.69 81 PRO A C 1
ATOM 629 O O . PRO A 1 81 ? -4.971 -8.859 1.061 1.00 88.69 81 PRO A O 1
ATOM 632 N N . THR A 1 82 ? -5.884 -7.738 -0.648 1.00 88.25 82 THR A N 1
ATOM 633 C CA . THR A 1 82 ? -5.364 -8.614 -1.709 1.00 88.25 82 THR A CA 1
ATOM 634 C C . THR A 1 82 ? -3.854 -8.503 -1.905 1.00 88.25 82 THR A C 1
ATOM 636 O O . THR A 1 82 ? -3.252 -9.409 -2.476 1.00 88.25 82 THR A O 1
ATOM 639 N N . ILE A 1 83 ? -3.244 -7.402 -1.459 1.00 87.56 83 ILE A N 1
ATOM 640 C CA . ILE A 1 83 ? -1.811 -7.136 -1.617 1.00 87.56 83 ILE A CA 1
ATOM 641 C C . ILE A 1 83 ? -1.073 -7.445 -0.315 1.00 87.56 83 ILE A C 1
ATOM 643 O O . ILE A 1 83 ? -0.024 -8.084 -0.336 1.00 87.56 83 ILE A O 1
ATOM 647 N N . PHE A 1 84 ? -1.613 -6.983 0.812 1.00 88.44 84 PHE A N 1
ATOM 648 C CA . PHE A 1 84 ? -0.916 -7.011 2.097 1.00 88.44 84 PHE A CA 1
ATOM 649 C C . PHE A 1 84 ? -1.443 -8.070 3.065 1.00 88.44 84 PHE A C 1
ATOM 651 O O . PHE A 1 84 ? -0.790 -8.333 4.069 1.00 88.44 84 PHE A O 1
ATOM 658 N N . CYS A 1 85 ? -2.610 -8.671 2.804 1.00 86.62 85 CYS A N 1
ATOM 659 C CA . CYS A 1 85 ? -3.252 -9.645 3.696 1.00 86.62 85 CYS A CA 1
ATOM 660 C C . CYS A 1 85 ? -3.382 -9.151 5.152 1.00 86.62 85 CYS A C 1
ATOM 662 O O . CYS A 1 85 ? -3.279 -9.939 6.090 1.00 86.62 85 CYS A O 1
ATOM 664 N N . GLY A 1 86 ? -3.561 -7.838 5.346 1.00 84.75 86 GLY A N 1
ATOM 665 C CA . GLY A 1 86 ? -3.624 -7.211 6.670 1.00 84.75 86 GLY A CA 1
ATOM 666 C C . GLY A 1 86 ? -2.288 -7.168 7.421 1.00 84.75 86 GLY A C 1
ATOM 667 O O . GLY A 1 86 ? -2.272 -6.878 8.613 1.00 84.75 86 GLY A O 1
ATOM 668 N N . GLN A 1 87 ? -1.167 -7.455 6.754 1.00 87.88 87 GLN A N 1
ATOM 669 C CA . GLN A 1 87 ? 0.166 -7.418 7.345 1.00 87.88 87 GLN A CA 1
ATOM 670 C C . GLN A 1 87 ? 0.975 -6.235 6.826 1.00 87.88 87 GLN A C 1
ATOM 672 O O . GLN A 1 87 ? 1.090 -5.993 5.622 1.00 87.88 87 GLN A O 1
ATOM 677 N N . ARG A 1 88 ? 1.601 -5.518 7.759 1.00 89.25 88 ARG A N 1
ATOM 678 C CA . ARG A 1 88 ? 2.517 -4.436 7.418 1.00 89.25 88 ARG A CA 1
ATOM 679 C C . ARG A 1 88 ? 3.796 -4.984 6.797 1.00 89.25 88 ARG A C 1
ATOM 681 O O . ARG A 1 88 ? 4.288 -6.049 7.173 1.00 89.25 88 ARG A O 1
ATOM 688 N N . ARG A 1 89 ? 4.379 -4.227 5.865 1.00 87.06 89 ARG A N 1
ATOM 689 C CA . ARG A 1 89 ? 5.727 -4.527 5.368 1.00 87.06 89 ARG A CA 1
ATOM 690 C C . ARG A 1 89 ? 6.747 -4.384 6.511 1.00 87.06 89 ARG A C 1
ATOM 692 O O . ARG A 1 89 ? 6.639 -3.439 7.288 1.00 87.06 89 ARG A O 1
ATOM 699 N N . PRO A 1 90 ? 7.772 -5.252 6.579 1.00 89.38 90 PRO A N 1
ATOM 700 C CA . PRO A 1 90 ? 8.844 -5.107 7.560 1.00 89.38 90 PRO A CA 1
ATOM 701 C C . PRO A 1 90 ? 9.598 -3.800 7.325 1.00 89.38 90 PRO A C 1
ATOM 703 O O . PRO A 1 90 ? 9.807 -3.417 6.167 1.00 89.38 90 PRO A O 1
ATOM 706 N N . ASP A 1 91 ? 10.027 -3.132 8.391 1.00 89.00 91 ASP A N 1
ATOM 707 C CA . ASP A 1 91 ? 10.816 -1.910 8.279 1.00 89.00 91 ASP A CA 1
ATOM 708 C C . ASP A 1 91 ? 12.208 -2.219 7.716 1.00 89.00 91 ASP A C 1
ATOM 710 O O . ASP A 1 91 ? 12.723 -3.328 7.840 1.00 89.00 91 ASP A O 1
ATOM 714 N N . ASN A 1 92 ? 12.866 -1.232 7.099 1.00 88.44 92 ASN A N 1
ATOM 715 C CA . ASN A 1 92 ? 14.210 -1.439 6.535 1.00 88.44 92 ASN A CA 1
ATOM 716 C C . ASN A 1 92 ? 15.257 -1.856 7.586 1.00 88.44 92 ASN A C 1
ATOM 718 O O . ASN A 1 92 ? 16.301 -2.373 7.206 1.00 88.44 92 ASN A O 1
ATOM 722 N N . LYS A 1 93 ? 14.982 -1.650 8.881 1.00 89.38 93 LYS A N 1
ATOM 723 C CA . LYS A 1 93 ? 15.826 -2.113 9.992 1.00 89.38 93 LYS A CA 1
ATOM 724 C C . LYS A 1 93 ? 15.787 -3.633 10.166 1.00 89.38 93 LYS A C 1
ATOM 726 O O . LYS A 1 93 ? 16.792 -4.217 10.549 1.00 89.38 93 LYS A O 1
ATOM 731 N N . ASP A 1 94 ? 14.651 -4.247 9.846 1.00 90.06 94 ASP A N 1
ATOM 732 C CA . ASP A 1 94 ? 14.410 -5.683 10.014 1.00 90.06 94 ASP A CA 1
ATOM 733 C C . ASP A 1 94 ? 14.713 -6.470 8.729 1.00 90.06 94 ASP A C 1
ATOM 735 O O . ASP A 1 94 ? 14.652 -7.700 8.701 1.00 90.06 94 ASP A O 1
ATOM 739 N N . ARG A 1 95 ? 15.032 -5.771 7.633 1.00 89.06 95 ARG A N 1
ATOM 740 C CA . ARG A 1 95 ? 15.366 -6.377 6.342 1.00 89.06 95 ARG A CA 1
ATOM 741 C C . ARG A 1 95 ? 16.861 -6.653 6.240 1.00 89.06 95 ARG A C 1
ATOM 743 O O . ARG A 1 95 ? 17.689 -5.845 6.643 1.00 89.06 95 ARG A O 1
ATOM 750 N N . SER A 1 96 ? 17.204 -7.754 5.575 1.00 90.94 96 SER A N 1
ATOM 751 C CA . SER A 1 96 ? 18.591 -8.053 5.196 1.00 90.94 96 SER A CA 1
ATOM 752 C C . SER A 1 96 ? 19.157 -7.052 4.183 1.00 90.94 96 SER A C 1
ATOM 754 O O . SER A 1 96 ? 20.353 -6.777 4.181 1.00 90.94 96 SER A O 1
ATOM 756 N N . VAL A 1 97 ? 18.297 -6.501 3.322 1.00 91.12 97 VAL A N 1
ATOM 757 C CA . VAL A 1 97 ? 18.651 -5.520 2.295 1.00 91.12 97 VAL A CA 1
ATOM 758 C C . VAL A 1 97 ? 17.718 -4.322 2.416 1.00 91.12 97 VAL A C 1
ATOM 760 O O . VAL A 1 97 ? 16.495 -4.473 2.431 1.00 91.12 97 VAL A O 1
ATOM 763 N N . SER A 1 98 ? 18.297 -3.123 2.479 1.00 91.25 98 SER A N 1
ATOM 764 C CA . SER A 1 98 ? 17.534 -1.875 2.458 1.00 91.25 98 SER A CA 1
ATOM 765 C C . SER A 1 98 ? 16.874 -1.689 1.093 1.00 91.25 98 SER A C 1
ATOM 767 O O . SER A 1 98 ? 17.539 -1.783 0.061 1.00 91.25 98 SER A O 1
ATOM 769 N N . VAL A 1 99 ? 15.570 -1.416 1.082 1.00 90.50 99 VAL A N 1
ATOM 770 C CA . VAL A 1 99 ? 14.802 -1.205 -0.152 1.00 90.50 99 VAL A CA 1
ATOM 771 C C . VAL A 1 99 ? 14.163 0.174 -0.102 1.00 90.50 99 VAL A C 1
ATOM 773 O O . VAL A 1 99 ? 13.530 0.538 0.892 1.00 90.50 99 VAL A O 1
ATOM 776 N N . HIS A 1 100 ? 14.320 0.951 -1.173 1.00 90.75 100 HIS A N 1
ATOM 777 C CA . HIS A 1 100 ? 13.682 2.256 -1.284 1.00 90.75 100 HIS A CA 1
ATOM 778 C C . HIS A 1 100 ? 12.219 2.116 -1.727 1.00 90.75 100 HIS A C 1
ATOM 780 O O . HIS A 1 100 ? 11.864 1.181 -2.446 1.00 90.75 100 HIS A O 1
ATOM 786 N N . TYR A 1 101 ? 11.368 3.081 -1.365 1.00 86.25 101 TYR A N 1
ATOM 787 C CA . TYR A 1 101 ? 9.949 3.073 -1.741 1.00 86.25 101 TYR A CA 1
ATOM 788 C C . TYR A 1 101 ? 9.745 2.937 -3.257 1.00 86.25 101 TYR A C 1
ATOM 790 O O . TYR A 1 101 ? 8.927 2.146 -3.716 1.00 86.25 101 TYR A O 1
ATOM 798 N N . THR A 1 102 ? 10.556 3.636 -4.057 1.00 87.88 102 THR A N 1
ATOM 799 C CA . THR A 1 102 ? 10.494 3.534 -5.524 1.00 87.88 102 THR A CA 1
ATOM 800 C C . THR A 1 102 ? 10.720 2.108 -6.020 1.00 87.88 102 THR A C 1
ATOM 802 O O . THR A 1 102 ? 10.141 1.716 -7.028 1.00 87.88 102 THR A O 1
ATOM 805 N N . ASP A 1 103 ? 11.566 1.333 -5.347 1.00 89.19 103 ASP A N 1
ATOM 806 C CA . ASP A 1 103 ? 11.836 -0.039 -5.758 1.00 89.19 103 ASP A CA 1
ATOM 807 C C . ASP A 1 103 ? 10.650 -0.939 -5.432 1.00 89.19 103 ASP A C 1
ATOM 809 O O . ASP A 1 103 ? 10.258 -1.727 -6.286 1.00 89.19 103 ASP A O 1
ATOM 813 N N . ILE A 1 104 ? 10.007 -0.740 -4.277 1.00 89.50 104 ILE A N 1
ATOM 814 C CA . ILE A 1 104 ? 8.756 -1.425 -3.916 1.00 89.50 104 ILE A CA 1
ATOM 815 C C . ILE A 1 104 ? 7.684 -1.170 -4.984 1.00 89.50 104 ILE A C 1
ATOM 817 O O . ILE A 1 104 ? 7.165 -2.124 -5.557 1.00 89.50 104 ILE A O 1
ATOM 821 N N . VAL A 1 105 ? 7.441 0.097 -5.339 1.00 86.88 105 VAL A N 1
ATOM 822 C CA . VAL A 1 105 ? 6.442 0.471 -6.357 1.00 86.88 105 VAL A CA 1
ATOM 823 C C . VAL A 1 105 ? 6.766 -0.141 -7.722 1.00 86.88 105 VAL A C 1
ATOM 825 O O . VAL A 1 105 ? 5.884 -0.656 -8.407 1.00 86.88 105 VAL A O 1
ATOM 828 N N . LYS A 1 106 ? 8.040 -0.128 -8.139 1.00 87.69 106 LYS A N 1
ATOM 829 C CA . LYS A 1 106 ? 8.456 -0.775 -9.396 1.00 87.69 106 LYS A CA 1
ATOM 830 C C . LYS A 1 106 ? 8.183 -2.276 -9.364 1.00 87.69 106 LYS A C 1
ATOM 832 O O . LYS A 1 106 ? 7.772 -2.829 -10.381 1.00 87.69 106 LYS A O 1
ATOM 837 N N . TRP A 1 107 ? 8.460 -2.938 -8.243 1.00 88.44 107 TRP A N 1
ATOM 838 C CA . TRP A 1 107 ? 8.242 -4.373 -8.092 1.00 88.44 107 TRP A CA 1
ATOM 839 C C . TRP A 1 107 ? 6.760 -4.726 -8.136 1.00 88.44 107 TRP A C 1
ATOM 841 O O . TRP A 1 107 ? 6.388 -5.611 -8.901 1.00 88.44 107 TRP A O 1
ATOM 851 N N . GLU A 1 108 ? 5.923 -4.001 -7.398 1.00 88.50 108 GLU A N 1
ATOM 852 C CA . GLU A 1 108 ? 4.466 -4.183 -7.395 1.00 88.50 108 GLU A CA 1
ATOM 853 C C . GLU A 1 108 ? 3.859 -3.979 -8.783 1.00 88.50 108 GLU A C 1
ATOM 855 O O . GLU A 1 108 ? 3.064 -4.787 -9.260 1.00 88.50 108 GLU A O 1
ATOM 860 N N . LEU A 1 109 ? 4.283 -2.927 -9.484 1.00 87.44 109 LEU A N 1
ATOM 861 C CA . LEU A 1 109 ? 3.762 -2.639 -10.814 1.00 87.44 109 LEU A CA 1
ATOM 862 C C . LEU A 1 109 ? 4.145 -3.735 -11.822 1.00 87.44 109 LEU A C 1
ATOM 864 O O . LEU A 1 109 ? 3.357 -4.080 -12.701 1.00 87.44 109 LEU A O 1
ATOM 868 N N . ARG A 1 110 ? 5.346 -4.308 -11.685 1.00 89.31 110 ARG A N 1
ATOM 869 C CA . ARG A 1 110 ? 5.841 -5.386 -12.555 1.00 89.31 110 ARG A CA 1
ATOM 870 C C . ARG A 1 110 ? 5.264 -6.753 -12.209 1.00 89.31 110 ARG A C 1
ATOM 872 O O . ARG A 1 110 ? 5.182 -7.587 -13.104 1.00 89.31 110 ARG A O 1
ATOM 879 N N . SER A 1 111 ? 4.908 -7.005 -10.951 1.00 87.94 111 SER A N 1
ATOM 880 C CA . SER A 1 111 ? 4.280 -8.270 -10.561 1.00 87.94 111 SER A CA 1
ATOM 881 C C . SER A 1 111 ? 2.823 -8.336 -11.015 1.00 87.94 111 SER A C 1
ATOM 883 O O . SER A 1 111 ? 2.358 -9.413 -11.378 1.00 87.94 111 SER A O 1
ATOM 885 N N . MET A 1 112 ? 2.130 -7.193 -11.045 1.00 86.44 112 MET A N 1
ATOM 886 C CA . MET A 1 112 ? 0.715 -7.121 -11.408 1.00 86.44 112 MET A CA 1
ATOM 887 C C . MET A 1 112 ? 0.477 -6.922 -12.915 1.00 86.44 112 MET A C 1
ATOM 889 O O . MET A 1 112 ? -0.370 -7.597 -13.497 1.00 86.44 112 MET A O 1
ATOM 893 N N . ASP A 1 113 ? 1.206 -6.010 -13.575 1.00 88.31 113 ASP A N 1
ATOM 894 C CA . ASP A 1 113 ? 0.981 -5.676 -14.990 1.00 88.31 113 ASP A CA 1
ATOM 895 C C . ASP A 1 113 ? 2.082 -6.243 -15.903 1.00 88.31 113 ASP A C 1
ATOM 897 O O . ASP A 1 113 ? 3.233 -5.791 -15.926 1.00 88.31 113 ASP A O 1
ATOM 901 N N . ARG A 1 114 ? 1.696 -7.206 -16.750 1.00 88.31 114 ARG A N 1
ATOM 902 C CA . ARG A 1 114 ? 2.592 -7.850 -17.722 1.00 88.31 114 ARG A CA 1
ATOM 903 C C . ARG A 1 114 ? 3.205 -6.866 -18.721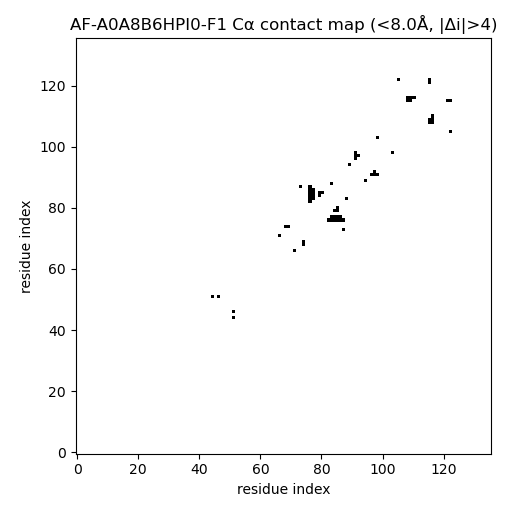 1.00 88.31 114 ARG A C 1
ATOM 905 O O . ARG A 1 114 ? 4.344 -7.069 -19.142 1.00 88.31 114 ARG A O 1
ATOM 912 N N . ARG A 1 115 ? 2.490 -5.806 -19.110 1.00 86.69 115 ARG A N 1
ATOM 913 C CA . ARG A 1 115 ? 3.005 -4.796 -20.053 1.00 86.69 115 ARG A CA 1
ATOM 914 C C . ARG A 1 115 ? 4.187 -4.068 -19.434 1.00 86.69 115 ARG A C 1
ATOM 916 O O . ARG A 1 115 ? 5.226 -3.907 -20.067 1.00 86.69 115 ARG A O 1
ATOM 923 N N . VAL A 1 116 ? 4.046 -3.712 -18.161 1.00 86.00 116 VAL A N 1
ATOM 924 C CA . VAL A 1 116 ? 5.092 -3.044 -17.393 1.00 86.00 116 VAL A CA 1
A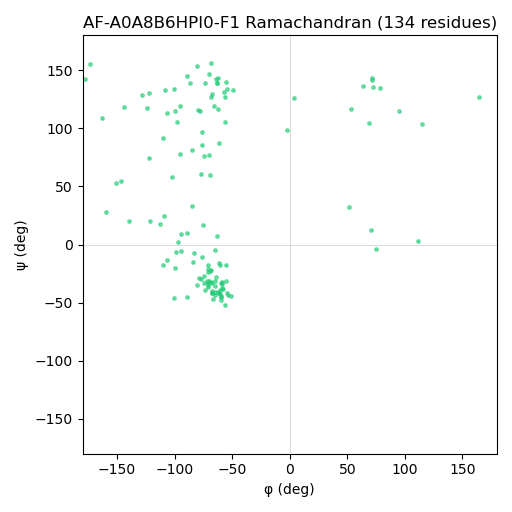TOM 925 C C . VAL A 1 116 ? 6.286 -3.971 -17.167 1.00 86.00 116 VAL A C 1
ATOM 927 O O . VAL A 1 116 ? 7.433 -3.543 -17.309 1.00 86.00 116 VAL A O 1
ATOM 930 N N . ALA A 1 117 ? 6.036 -5.254 -16.894 1.00 86.81 117 ALA A N 1
ATOM 931 C CA . ALA A 1 117 ? 7.088 -6.258 -16.761 1.00 86.81 117 ALA A CA 1
ATOM 932 C C . ALA A 1 117 ? 7.953 -6.392 -18.029 1.00 86.81 117 ALA A C 1
ATOM 934 O O . ALA A 1 117 ? 9.169 -6.567 -17.918 1.00 86.81 117 ALA A O 1
ATOM 935 N N . GLN A 1 118 ? 7.341 -6.280 -19.214 1.00 86.31 118 GLN A N 1
ATOM 936 C CA . GLN A 1 118 ? 8.022 -6.372 -20.509 1.00 86.31 118 GLN A CA 1
ATOM 937 C C . GLN A 1 118 ? 8.725 -5.068 -20.912 1.00 86.31 118 GLN A C 1
ATOM 939 O O . GLN A 1 118 ? 9.805 -5.110 -21.496 1.00 86.31 118 GLN A O 1
ATOM 944 N N . SER A 1 119 ? 8.163 -3.905 -20.576 1.00 83.31 119 SER A N 1
ATOM 945 C CA . SER A 1 119 ? 8.714 -2.598 -20.956 1.00 83.31 119 SER A CA 1
ATOM 946 C C . SER A 1 119 ? 9.462 -1.908 -19.806 1.00 83.31 119 SER A C 1
ATOM 948 O O . SER A 1 119 ? 9.136 -0.783 -19.424 1.00 83.31 119 SER A O 1
ATOM 950 N N . VAL A 1 120 ? 10.489 -2.557 -19.255 1.00 76.88 120 VAL A N 1
ATOM 951 C CA . VAL A 1 120 ? 11.266 -2.047 -18.102 1.00 76.88 120 VAL A CA 1
ATOM 952 C C . VAL A 1 120 ? 11.819 -0.624 -18.297 1.00 76.88 120 VAL A C 1
ATOM 954 O O . VAL A 1 120 ? 11.687 0.182 -17.374 1.00 76.88 120 VAL A O 1
ATOM 957 N N . PRO A 1 121 ? 12.382 -0.251 -19.468 1.00 81.19 121 PRO A N 1
ATOM 958 C CA . PRO A 1 121 ? 12.903 1.103 -19.678 1.00 81.19 121 PRO A CA 1
ATOM 959 C C . PRO A 1 121 ? 11.821 2.190 -19.628 1.00 81.19 121 PRO A C 1
ATOM 961 O O . PRO A 1 121 ? 12.100 3.322 -19.246 1.00 81.19 121 PRO A O 1
ATOM 964 N N . ASN A 1 122 ? 10.573 1.856 -19.969 1.00 79.38 122 ASN A N 1
ATOM 965 C CA . ASN A 1 122 ? 9.458 2.805 -19.982 1.00 79.38 122 ASN A CA 1
ATOM 966 C C . ASN A 1 122 ? 9.076 3.271 -18.563 1.00 79.38 122 ASN A C 1
ATOM 968 O O . ASN A 1 122 ? 8.713 4.427 -18.353 1.00 79.38 122 ASN A O 1
ATOM 972 N N . ILE A 1 123 ? 9.236 2.395 -17.564 1.00 79.19 123 ILE A N 1
ATOM 973 C CA . ILE A 1 123 ? 8.953 2.701 -16.152 1.00 79.19 123 ILE A CA 1
ATOM 974 C C . ILE A 1 123 ? 9.786 3.897 -15.681 1.00 79.19 123 ILE A C 1
ATOM 976 O O . ILE A 1 123 ? 9.299 4.754 -14.946 1.00 79.19 123 ILE A O 1
ATOM 980 N N . PHE A 1 124 ? 11.038 3.985 -16.136 1.00 72.19 124 PHE A N 1
ATOM 981 C CA . PHE A 1 124 ? 11.929 5.087 -15.792 1.00 72.19 124 PHE A CA 1
ATOM 982 C C . PHE A 1 124 ? 11.369 6.445 -16.238 1.00 72.19 124 PHE A C 1
ATOM 984 O O . PHE A 1 124 ? 11.379 7.399 -15.460 1.00 72.19 124 PHE A O 1
ATOM 991 N N . PHE A 1 125 ? 10.844 6.528 -17.463 1.00 73.69 125 PHE A N 1
ATOM 992 C CA . PHE A 1 125 ? 10.288 7.769 -18.002 1.00 73.69 125 PHE A CA 1
ATOM 993 C C . PHE A 1 125 ? 9.010 8.190 -17.270 1.00 73.69 125 PHE A C 1
ATOM 995 O O . PHE A 1 125 ? 8.884 9.356 -16.899 1.00 73.69 125 PHE A O 1
ATOM 1002 N N . GLN A 1 126 ? 8.124 7.240 -16.964 1.00 70.44 126 GLN A N 1
ATOM 1003 C CA . GLN A 1 126 ? 6.885 7.513 -16.226 1.00 70.44 126 GLN A CA 1
ATOM 1004 C C . GLN A 1 126 ? 7.149 7.992 -14.793 1.00 70.44 126 GLN A C 1
ATOM 1006 O O . GLN A 1 126 ? 6.510 8.927 -14.310 1.00 70.44 126 GLN A O 1
ATOM 1011 N N . VAL A 1 127 ? 8.123 7.398 -14.099 1.00 70.69 127 VAL A N 1
ATOM 1012 C CA . VAL A 1 127 ? 8.501 7.848 -12.750 1.00 70.69 127 VAL A CA 1
ATOM 1013 C C . VAL A 1 127 ? 9.147 9.236 -12.801 1.00 70.69 127 VAL A C 1
ATOM 1015 O O . VAL A 1 127 ? 8.826 10.096 -11.979 1.00 70.69 127 VAL A O 1
ATOM 1018 N N . LYS A 1 128 ? 10.020 9.491 -13.786 1.00 68.88 128 LYS A N 1
ATOM 1019 C CA . LYS A 1 128 ? 10.697 10.786 -13.944 1.00 68.88 128 LYS A CA 1
ATOM 1020 C C . LYS A 1 128 ? 9.715 11.929 -14.204 1.00 68.88 128 LYS A C 1
ATOM 1022 O O . LYS A 1 128 ? 9.873 12.995 -13.613 1.00 68.88 128 LYS A O 1
ATOM 1027 N N . GLU A 1 129 ? 8.695 11.711 -15.030 1.00 61.03 129 GLU A N 1
ATOM 1028 C CA . GLU A 1 129 ? 7.671 12.723 -15.310 1.00 61.03 129 GLU A CA 1
ATOM 1029 C C . GLU A 1 129 ? 6.910 13.148 -14.039 1.00 61.03 129 GLU A C 1
ATOM 1031 O O . GLU A 1 129 ? 6.661 14.334 -13.819 1.00 61.03 129 GLU A O 1
ATOM 1036 N N . ASN A 1 130 ? 6.605 12.194 -13.155 1.00 57.00 130 ASN A N 1
ATOM 1037 C CA . ASN A 1 130 ? 5.892 12.457 -11.905 1.00 57.00 130 ASN A CA 1
ATOM 1038 C C . ASN A 1 130 ? 6.747 13.191 -10.854 1.00 57.00 130 ASN A C 1
ATOM 1040 O O . ASN A 1 130 ? 6.210 13.993 -10.090 1.00 57.00 130 ASN A O 1
ATOM 1044 N N . SER A 1 131 ? 8.068 12.978 -10.821 1.00 57.50 131 SER A N 1
ATOM 1045 C CA . SER A 1 131 ? 8.965 13.700 -9.898 1.00 57.50 131 SER A CA 1
ATOM 1046 C C . SER A 1 131 ? 9.159 15.172 -10.267 1.00 57.50 131 SER A C 1
ATOM 1048 O O . SER A 1 131 ? 9.237 16.018 -9.376 1.00 57.50 131 SER A O 1
ATOM 1050 N N . VAL A 1 132 ? 9.206 15.497 -11.564 1.00 59.91 132 VAL A N 1
ATOM 1051 C CA . VAL A 1 132 ? 9.389 16.883 -12.038 1.00 59.91 132 VAL A CA 1
ATOM 1052 C C . VAL A 1 132 ? 8.169 17.750 -11.710 1.00 59.91 132 VAL A C 1
ATOM 1054 O O . VAL A 1 132 ? 8.322 18.923 -11.383 1.00 59.91 132 VAL A O 1
ATOM 1057 N N . LYS A 1 133 ? 6.961 17.172 -11.716 1.00 58.47 133 LYS A N 1
ATOM 1058 C CA . LYS A 1 133 ? 5.720 17.887 -11.369 1.00 58.47 133 LYS A CA 1
ATOM 1059 C C . LYS A 1 133 ? 5.621 18.265 -9.885 1.00 58.47 133 LYS A C 1
ATOM 1061 O O . LYS A 1 133 ? 4.912 19.205 -9.568 1.00 58.47 133 LYS A O 1
ATOM 1066 N N . LYS A 1 134 ? 6.333 17.573 -8.985 1.00 55.00 134 LYS A N 1
ATOM 1067 C CA . LYS A 1 134 ? 6.316 17.859 -7.535 1.00 55.00 134 LYS A CA 1
ATOM 1068 C C . LYS A 1 134 ? 7.267 18.988 -7.103 1.00 55.00 134 LYS A C 1
ATOM 1070 O O . LYS A 1 134 ? 7.242 19.365 -5.940 1.00 55.00 134 LYS A O 1
ATOM 1075 N N . HIS A 1 135 ? 8.116 19.493 -8.003 1.00 51.47 135 HIS A N 1
ATOM 1076 C CA . HIS A 1 135 ? 9.119 20.535 -7.717 1.00 51.47 135 HIS A CA 1
ATOM 1077 C C . HIS A 1 135 ? 8.775 21.897 -8.348 1.00 51.47 135 HIS A C 1
ATOM 1079 O O . HIS A 1 135 ? 9.669 22.699 -8.620 1.00 51.47 135 HIS A O 1
ATOM 1085 N N . LYS A 1 136 ? 7.496 22.157 -8.615 1.00 44.06 136 LYS A N 1
ATOM 1086 C CA . LYS A 1 136 ? 7.012 23.419 -9.174 1.00 44.06 136 LYS A CA 1
ATOM 1087 C C . LYS A 1 136 ? 5.804 23.890 -8.385 1.00 44.06 136 LYS A C 1
ATOM 1089 O O . LYS A 1 136 ? 5.700 25.118 -8.202 1.00 44.06 136 LYS A O 1
#

pLDDT: mean 70.21, std 17.76, range [34.31, 91.25]

Secondary structure (DSSP, 8-state):
--------------------------SS-GGGSSSS--SSS-----TT-TTTTT-----TTTTPPPPPTTT-TTHHHHH-HHHHTT-PPPPTTTSSS---HHHHHHHHHHHH-HHHHH-HHHHHHHHHHHHHHTT-